Protein AF-A0A4Q4IW34-F1 (afdb_monomer)

Foldseek 3Di:
DKKFKDFPVDRPDGPDIDDDDPDVVVVVVVVVVCCVVPNPDQWMWMADPVGDFIKIWGADPVRDIDIGGDPPPPPD

Structure (mmCIF, N/CA/C/O backbone):
data_AF-A0A4Q4IW34-F1
#
_entry.id   AF-A0A4Q4IW34-F1
#
loop_
_atom_site.group_PDB
_atom_site.id
_atom_site.type_symbol
_atom_site.label_atom_id
_atom_site.label_alt_id
_atom_site.label_comp_id
_atom_site.label_asym_id
_atom_site.label_entity_id
_atom_site.label_seq_id
_atom_site.pdbx_PDB_ins_code
_atom_site.Cartn_x
_atom_site.Cartn_y
_atom_site.Cartn_z
_atom_site.occupancy
_atom_site.B_iso_or_equiv
_atom_site.auth_seq_id
_atom_site.auth_comp_id
_atom_site.auth_asym_id
_atom_site.auth_atom_id
_atom_site.pdbx_PDB_model_num
ATOM 1 N N . MET 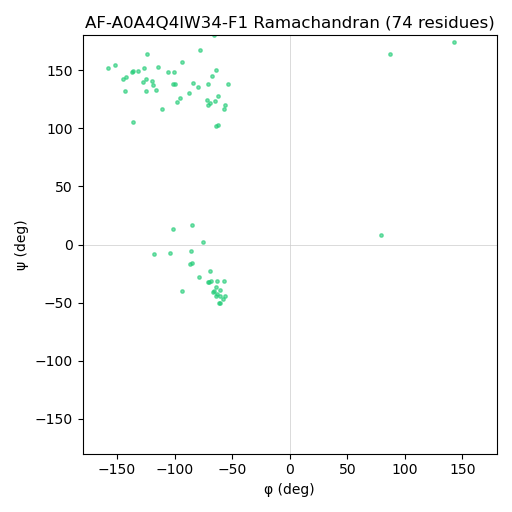A 1 1 ? -6.330 2.443 14.289 1.00 93.19 1 MET A N 1
ATOM 2 C CA . MET A 1 1 ? -6.801 2.271 12.894 1.00 93.19 1 MET A CA 1
ATOM 3 C C . MET A 1 1 ? -5.990 1.185 12.217 1.00 93.19 1 MET A C 1
ATOM 5 O O . MET A 1 1 ? -4.771 1.314 12.173 1.00 93.19 1 MET A O 1
ATOM 9 N N . ARG A 1 2 ? -6.639 0.148 11.693 1.00 95.88 2 ARG A N 1
ATOM 10 C CA . ARG A 1 2 ? -5.976 -0.920 10.937 1.00 95.88 2 ARG A CA 1
ATOM 11 C C . ARG A 1 2 ? -6.145 -0.710 9.443 1.00 95.88 2 ARG A C 1
ATOM 13 O O . ARG A 1 2 ? -7.149 -0.141 9.012 1.00 95.88 2 ARG A O 1
ATOM 20 N N . TYR A 1 3 ? -5.149 -1.142 8.687 1.00 96.00 3 TYR A N 1
ATOM 21 C CA . TYR A 1 3 ? -5.096 -1.006 7.244 1.00 96.00 3 TYR A CA 1
ATOM 22 C C . TYR A 1 3 ? -4.718 -2.330 6.599 1.00 96.00 3 TYR A C 1
ATOM 24 O O . TYR A 1 3 ? -3.942 -3.110 7.142 1.00 96.00 3 TYR A O 1
ATOM 32 N N . GLN A 1 4 ? -5.221 -2.536 5.395 1.00 97.06 4 GLN A N 1
ATOM 33 C CA . GLN A 1 4 ? -4.902 -3.676 4.553 1.00 97.06 4 GLN A CA 1
ATOM 34 C C . GLN A 1 4 ? -4.287 -3.173 3.250 1.00 97.06 4 GLN A C 1
ATOM 36 O O . GLN A 1 4 ? -4.727 -2.149 2.720 1.00 97.06 4 GLN A O 1
ATOM 41 N N . LE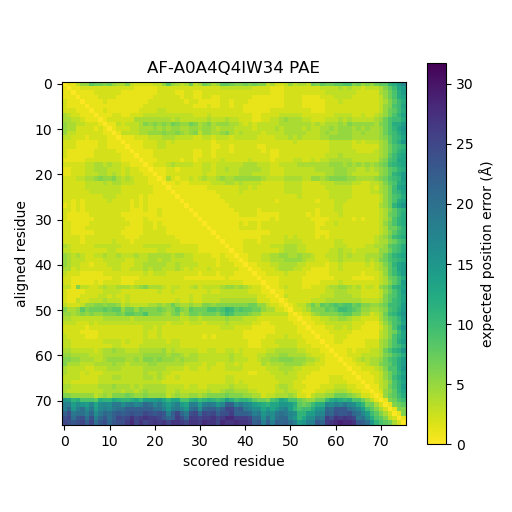U A 1 5 ? -3.275 -3.877 2.741 1.00 96.94 5 LEU A N 1
ATOM 42 C CA . LEU A 1 5 ? -2.715 -3.671 1.407 1.00 96.94 5 LEU A CA 1
ATOM 43 C C . LEU A 1 5 ? -3.268 -4.708 0.440 1.00 96.94 5 LEU A C 1
ATOM 45 O O . LEU A 1 5 ? -3.283 -5.892 0.748 1.00 96.94 5 LEU A O 1
ATOM 49 N N . PHE A 1 6 ? -3.594 -4.266 -0.764 1.00 97.06 6 PHE A N 1
ATOM 50 C CA . PHE A 1 6 ? -4.031 -5.078 -1.891 1.00 97.06 6 PHE A CA 1
ATOM 51 C C . PHE A 1 6 ? -3.159 -4.754 -3.091 1.00 97.06 6 PHE A C 1
ATOM 53 O O . PHE A 1 6 ? -2.695 -3.614 -3.229 1.00 97.06 6 PHE A O 1
ATOM 60 N N . ARG A 1 7 ? -2.974 -5.714 -3.997 1.00 96.50 7 ARG A N 1
ATOM 61 C CA . ARG A 1 7 ? -2.479 -5.360 -5.326 1.00 96.50 7 ARG A CA 1
ATOM 62 C C . ARG A 1 7 ? -3.558 -4.550 -6.048 1.00 96.50 7 ARG A C 1
ATOM 64 O O . ARG A 1 7 ? -4.749 -4.751 -5.835 1.00 96.50 7 ARG A O 1
ATOM 71 N N . ASP A 1 8 ? -3.153 -3.576 -6.858 1.00 94.56 8 ASP A N 1
ATOM 72 C CA . ASP A 1 8 ? -4.127 -2.738 -7.576 1.00 94.56 8 ASP A CA 1
ATOM 73 C C . ASP A 1 8 ? -4.860 -3.529 -8.677 1.00 94.56 8 ASP A C 1
ATOM 75 O O . ASP A 1 8 ? -6.044 -3.285 -8.920 1.00 94.56 8 ASP A O 1
ATOM 79 N N . ASP A 1 9 ? -4.173 -4.498 -9.294 1.00 94.25 9 ASP A N 1
ATOM 80 C CA . ASP A 1 9 ? -4.697 -5.385 -10.340 1.00 94.25 9 ASP A CA 1
ATOM 81 C C . ASP A 1 9 ? -5.571 -6.530 -9.799 1.00 94.25 9 ASP A C 1
ATOM 83 O O . ASP A 1 9 ? -6.490 -6.969 -10.491 1.00 94.25 9 ASP A O 1
ATOM 87 N N . ASP A 1 10 ? -5.332 -6.969 -8.560 1.00 92.25 10 ASP A N 1
ATOM 88 C CA . ASP A 1 10 ? -6.132 -7.968 -7.851 1.00 92.25 10 ASP A CA 1
ATOM 89 C C . ASP A 1 10 ? -6.392 -7.547 -6.397 1.00 92.25 10 ASP A C 1
ATOM 91 O O . ASP A 1 10 ? -5.529 -7.624 -5.519 1.00 92.25 10 ASP A O 1
ATOM 95 N N . GLN A 1 11 ? -7.627 -7.111 -6.153 1.00 91.50 11 GLN A N 1
ATOM 96 C CA . GLN A 1 11 ? -8.113 -6.644 -4.853 1.00 91.50 11 GLN A CA 1
ATOM 97 C C . GLN A 1 11 ? -8.951 -7.704 -4.126 1.00 91.50 11 GLN A C 1
ATOM 99 O O . GLN A 1 11 ? -9.653 -7.383 -3.170 1.00 91.50 11 GLN A O 1
ATOM 104 N N . SER A 1 12 ? -8.921 -8.960 -4.584 1.00 92.81 12 SER A N 1
ATOM 105 C CA . SER A 1 12 ? -9.723 -10.031 -3.984 1.00 92.81 12 SER A CA 1
ATOM 106 C C . SER A 1 12 ? -9.255 -10.406 -2.578 1.00 92.81 12 SER A C 1
ATOM 108 O O . SER A 1 12 ? -10.077 -10.796 -1.749 1.00 92.81 12 SER A O 1
ATOM 110 N N . GLN A 1 13 ? -7.953 -10.284 -2.299 1.00 95.25 13 GLN A N 1
ATOM 111 C CA . GLN A 1 13 ? -7.349 -10.625 -1.012 1.00 95.25 13 GLN A CA 1
ATOM 112 C C . GLN A 1 13 ? -6.239 -9.639 -0.633 1.00 95.25 13 GLN A C 1
ATOM 114 O O . GLN A 1 13 ? -5.500 -9.176 -1.509 1.00 95.25 13 GLN A O 1
ATOM 119 N N . PRO A 1 14 ? -6.090 -9.323 0.665 1.00 96.75 14 PRO A N 1
ATOM 120 C CA . PRO A 1 14 ? -4.994 -8.489 1.115 1.00 96.75 14 PRO A CA 1
ATOM 121 C C . PRO A 1 14 ? -3.666 -9.251 1.022 1.00 96.75 14 PRO A C 1
ATOM 123 O O . PRO A 1 14 ? -3.566 -10.416 1.399 1.00 96.75 14 PRO A O 1
ATOM 126 N N . VAL A 1 15 ? -2.620 -8.569 0.561 1.00 97.56 15 VAL A N 1
ATOM 127 C CA . VAL A 1 15 ? -1.235 -9.069 0.590 1.00 97.56 15 VAL A CA 1
ATOM 128 C C . VAL A 1 15 ? -0.535 -8.761 1.914 1.00 97.56 15 VAL A C 1
ATOM 130 O O . VAL A 1 15 ? 0.494 -9.359 2.224 1.00 97.56 15 VAL A O 1
ATOM 133 N N . ALA A 1 16 ? -1.079 -7.824 2.696 1.00 97.38 16 ALA A N 1
ATOM 134 C CA . ALA A 1 16 ? -0.614 -7.512 4.039 1.00 97.38 16 ALA A CA 1
ATOM 135 C C . ALA A 1 16 ? -1.705 -6.841 4.870 1.00 97.38 16 ALA A C 1
ATOM 137 O O . ALA A 1 16 ? -2.529 -6.093 4.344 1.00 97.38 16 ALA A O 1
ATOM 138 N N . GLU A 1 17 ? -1.630 -7.033 6.181 1.00 97.31 17 GLU A N 1
ATOM 139 C CA . GLU A 1 17 ? -2.480 -6.374 7.168 1.00 97.31 17 GLU A CA 1
ATOM 140 C C . GLU A 1 17 ? -1.592 -5.664 8.187 1.00 97.31 17 GLU A C 1
ATOM 142 O O . GLU A 1 17 ? -0.503 -6.141 8.523 1.00 97.31 17 GLU A O 1
ATOM 147 N N . SER A 1 18 ? -2.018 -4.489 8.633 1.00 96.19 18 SER A N 1
ATOM 148 C CA . SER A 1 18 ? -1.270 -3.698 9.596 1.00 96.19 18 SER A CA 1
ATOM 149 C C . SER A 1 18 ? -1.713 -3.960 11.026 1.00 96.19 18 SER A C 1
ATOM 151 O O . SER A 1 18 ? -2.873 -4.263 11.301 1.00 96.19 18 SER A O 1
ATOM 153 N N . ASP A 1 19 ? -0.815 -3.667 11.962 1.00 94.94 19 ASP A N 1
ATOM 154 C CA . ASP A 1 19 ? -1.204 -3.394 13.340 1.00 94.94 19 ASP A CA 1
ATOM 155 C C . ASP A 1 19 ? -2.042 -2.103 13.441 1.00 94.94 19 ASP A C 1
ATOM 157 O O . ASP A 1 19 ? -2.323 -1.397 12.465 1.00 94.94 19 ASP A O 1
ATOM 161 N N . GLU A 1 20 ? -2.446 -1.768 14.661 1.00 96.25 20 GLU A N 1
ATOM 162 C CA . GLU A 1 20 ? -3.158 -0.535 14.957 1.00 96.25 20 GLU A CA 1
ATOM 163 C C . GLU A 1 20 ? -2.247 0.701 14.851 1.00 96.25 20 GLU A C 1
ATOM 165 O O . GLU A 1 20 ? -1.293 0.869 15.610 1.00 96.25 20 GLU A O 1
ATOM 170 N N . PHE A 1 21 ? -2.604 1.632 13.964 1.00 94.94 21 PHE A N 1
ATOM 171 C CA . PHE A 1 21 ? -1.955 2.937 13.854 1.00 94.94 21 PHE A CA 1
ATOM 172 C C . PHE A 1 21 ? -2.792 4.084 14.421 1.00 94.94 21 PHE A C 1
ATOM 174 O O . PHE A 1 21 ? -4.023 4.102 14.331 1.00 94.94 21 PHE A O 1
ATOM 181 N N . GLN A 1 22 ? -2.084 5.086 14.947 1.00 93.75 22 GLN A N 1
ATOM 182 C CA . GLN A 1 22 ? -2.650 6.322 15.497 1.00 93.75 22 GLN A CA 1
ATOM 183 C C . GLN A 1 22 ? -2.908 7.400 14.430 1.00 93.75 22 GLN A C 1
ATOM 185 O O . GLN A 1 22 ? -3.634 8.354 14.690 1.00 93.75 22 GLN A O 1
ATOM 190 N N . SER A 1 23 ? -2.323 7.276 13.231 1.00 92.88 23 SER A N 1
ATOM 191 C CA . SER A 1 23 ? -2.484 8.248 12.141 1.00 92.88 23 SER A CA 1
ATOM 192 C C . SER A 1 23 ? -2.334 7.609 10.754 1.00 92.88 23 SER A C 1
ATOM 194 O O . SER A 1 23 ? -1.641 6.603 10.594 1.00 92.88 23 SER A O 1
ATOM 196 N N . GLU A 1 24 ? -2.950 8.220 9.735 1.00 91.62 24 GLU A N 1
ATOM 197 C CA . GLU A 1 24 ? -2.793 7.822 8.322 1.00 91.62 24 GLU A CA 1
ATOM 198 C C . GLU A 1 24 ? -1.344 7.988 7.838 1.00 91.62 24 GLU A C 1
ATOM 200 O O . GLU A 1 24 ? -0.846 7.192 7.043 1.00 91.62 24 GLU A O 1
ATOM 205 N N . PHE A 1 25 ? -0.620 8.973 8.381 1.00 92.88 25 PHE A N 1
ATOM 206 C CA . PHE A 1 25 ? 0.806 9.152 8.114 1.00 92.88 25 PHE A CA 1
ATOM 207 C C . PHE A 1 25 ? 1.611 7.903 8.504 1.00 92.88 25 PHE A C 1
ATOM 209 O O . PHE A 1 25 ? 2.393 7.403 7.698 1.00 92.88 25 PHE A O 1
ATOM 216 N N . LYS A 1 26 ? 1.376 7.344 9.701 1.00 95.62 26 LYS A N 1
ATOM 217 C CA . LYS A 1 26 ? 2.055 6.118 10.154 1.00 95.62 26 LYS A CA 1
ATOM 218 C C . LYS A 1 26 ? 1.670 4.896 9.324 1.00 95.62 26 LYS A C 1
ATOM 220 O O . LYS A 1 26 ? 2.547 4.115 8.963 1.00 95.62 26 LYS A O 1
ATOM 225 N N . ALA A 1 27 ? 0.397 4.780 8.953 1.00 94.56 27 ALA A N 1
ATOM 226 C CA . ALA A 1 27 ? -0.058 3.740 8.034 1.00 94.56 27 ALA A CA 1
ATOM 227 C C . ALA A 1 27 ? 0.631 3.843 6.663 1.00 94.56 27 ALA A C 1
ATOM 229 O O . ALA A 1 27 ? 1.058 2.845 6.091 1.00 94.56 27 ALA A O 1
ATOM 230 N N . THR A 1 28 ? 0.827 5.063 6.170 1.00 94.75 28 THR A N 1
ATOM 231 C CA . THR A 1 28 ? 1.526 5.323 4.911 1.00 94.75 28 THR A CA 1
ATOM 232 C C . THR A 1 28 ? 3.011 4.953 4.981 1.00 94.75 28 THR A C 1
ATOM 234 O O . THR A 1 28 ? 3.555 4.383 4.031 1.00 94.75 28 THR A O 1
ATOM 237 N N . GLU A 1 29 ? 3.688 5.258 6.093 1.00 95.56 29 GLU A N 1
ATOM 238 C CA . GLU A 1 29 ? 5.075 4.831 6.327 1.00 95.56 29 GLU A CA 1
ATOM 239 C C . GLU A 1 29 ? 5.195 3.303 6.336 1.00 95.56 29 GLU A C 1
ATOM 241 O O . GLU A 1 29 ? 6.090 2.757 5.686 1.00 95.56 29 GLU A O 1
ATOM 246 N N . TRP A 1 30 ? 4.266 2.618 7.007 1.00 96.38 30 TRP A N 1
ATOM 247 C CA . TRP A 1 30 ? 4.189 1.157 7.023 1.00 96.38 30 TRP A CA 1
ATOM 248 C C . TRP A 1 30 ? 3.982 0.575 5.622 1.00 96.38 30 TRP A C 1
ATOM 250 O O . TRP A 1 30 ? 4.772 -0.264 5.192 1.00 96.38 30 TRP A O 1
ATOM 260 N N . ALA A 1 31 ? 2.995 1.075 4.875 1.00 96.38 31 ALA A N 1
ATOM 261 C CA . ALA A 1 31 ? 2.707 0.627 3.515 1.00 96.38 31 ALA A CA 1
ATOM 262 C C . ALA A 1 31 ? 3.941 0.763 2.607 1.00 96.38 31 ALA A C 1
ATOM 264 O O . ALA A 1 31 ? 4.310 -0.170 1.892 1.00 96.38 31 ALA A O 1
ATOM 265 N N . ARG A 1 32 ? 4.644 1.904 2.692 1.00 95.69 32 ARG A N 1
ATOM 266 C CA . ARG A 1 32 ? 5.899 2.150 1.962 1.00 95.69 32 ARG A CA 1
ATOM 267 C C . ARG A 1 32 ? 7.016 1.197 2.365 1.00 95.69 32 ARG A C 1
ATOM 269 O O . ARG A 1 32 ? 7.777 0.773 1.499 1.00 95.69 32 ARG A O 1
ATOM 276 N N . ALA A 1 33 ? 7.172 0.919 3.657 1.00 95.88 33 ALA A N 1
ATOM 277 C CA . ALA A 1 33 ? 8.179 -0.021 4.135 1.00 95.88 33 ALA A CA 1
ATOM 278 C C . ALA A 1 33 ? 7.887 -1.431 3.610 1.00 95.88 33 ALA A C 1
ATOM 280 O O . ALA A 1 33 ? 8.782 -2.082 3.076 1.00 95.88 33 ALA A O 1
ATOM 281 N N . TRP A 1 34 ? 6.623 -1.853 3.662 1.00 97.00 34 TRP A N 1
ATOM 282 C CA . TRP A 1 34 ? 6.209 -3.170 3.202 1.00 97.00 34 TRP A CA 1
ATOM 283 C C . TRP A 1 34 ? 6.486 -3.378 1.709 1.00 97.00 34 TRP A C 1
ATOM 285 O O . TRP A 1 34 ? 7.159 -4.347 1.360 1.00 97.00 34 TRP A O 1
ATOM 295 N N . VAL A 1 35 ? 6.071 -2.455 0.827 1.00 96.25 35 VAL A N 1
ATOM 296 C CA . VAL A 1 35 ? 6.285 -2.610 -0.632 1.00 96.25 35 VAL A CA 1
ATOM 297 C C . VAL A 1 35 ? 7.749 -2.499 -1.049 1.00 96.25 35 VAL A C 1
ATOM 299 O O . VAL A 1 35 ? 8.134 -3.008 -2.097 1.00 96.25 35 VAL A O 1
ATOM 302 N N . LYS A 1 36 ? 8.596 -1.843 -0.248 1.00 94.31 36 LYS A N 1
ATOM 303 C CA . LYS A 1 36 ? 10.043 -1.815 -0.503 1.00 94.31 36 LYS A CA 1
ATOM 304 C C . LYS A 1 36 ? 10.700 -3.168 -0.246 1.00 94.31 36 LYS A C 1
ATOM 306 O O . LYS A 1 36 ? 11.680 -3.480 -0.912 1.00 94.31 36 LYS A O 1
ATOM 311 N N . THR A 1 37 ? 10.182 -3.930 0.713 1.00 95.19 37 THR A N 1
ATOM 312 C CA . THR A 1 37 ? 10.745 -5.223 1.112 1.00 95.19 37 THR A CA 1
ATOM 313 C C . THR A 1 37 ? 10.098 -6.391 0.373 1.00 95.19 37 THR A C 1
ATOM 315 O O . THR A 1 37 ? 10.804 -7.310 -0.026 1.00 95.19 37 THR A O 1
ATOM 318 N N . ASN A 1 38 ? 8.780 -6.351 0.174 1.00 96.25 38 ASN A N 1
ATOM 319 C CA . ASN A 1 38 ? 7.988 -7.488 -0.308 1.00 96.25 38 ASN A CA 1
ATOM 320 C C . ASN A 1 38 ? 7.309 -7.230 -1.660 1.00 96.25 38 ASN A C 1
ATOM 322 O O . ASN A 1 38 ? 6.702 -8.141 -2.213 1.00 96.25 38 ASN A O 1
ATOM 326 N N . GLY A 1 39 ? 7.358 -5.995 -2.168 1.00 91.94 39 GLY A N 1
ATOM 327 C CA . GLY A 1 39 ? 6.592 -5.605 -3.345 1.00 91.94 39 GLY A CA 1
ATOM 328 C C . GLY A 1 39 ? 7.037 -6.338 -4.612 1.00 91.94 39 GLY A C 1
ATOM 329 O O . GLY A 1 39 ? 8.192 -6.242 -5.025 1.00 91.94 39 GLY A O 1
ATOM 330 N N . ASP A 1 40 ? 6.088 -7.016 -5.245 1.00 94.50 40 ASP A N 1
ATOM 331 C CA . ASP A 1 40 ? 6.187 -7.704 -6.533 1.00 94.50 40 ASP A CA 1
ATOM 332 C C . ASP A 1 40 ? 5.503 -6.939 -7.685 1.00 94.50 40 ASP A C 1
ATOM 334 O O . ASP A 1 40 ? 5.651 -7.311 -8.847 1.00 94.50 40 ASP A O 1
ATOM 338 N N . HIS A 1 41 ? 4.795 -5.849 -7.379 1.00 95.69 41 HIS A N 1
ATOM 339 C CA . HIS A 1 41 ? 4.100 -4.981 -8.329 1.00 95.69 41 HIS A CA 1
ATOM 340 C C . HIS A 1 41 ? 4.561 -3.524 -8.182 1.00 95.69 41 HIS A C 1
ATOM 342 O O . HIS A 1 41 ? 5.162 -3.118 -7.188 1.00 95.69 41 HIS A O 1
ATOM 348 N N . ASP A 1 42 ? 4.266 -2.702 -9.183 1.00 96.00 42 ASP A N 1
ATOM 349 C CA . ASP A 1 42 ? 4.421 -1.246 -9.142 1.00 96.00 42 ASP A CA 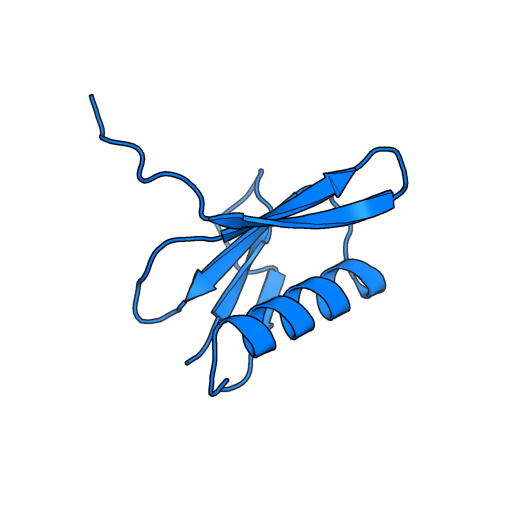1
ATOM 350 C C . ASP A 1 42 ? 3.219 -0.490 -8.537 1.00 96.00 42 ASP A C 1
ATOM 352 O O . ASP A 1 42 ? 3.313 0.725 -8.358 1.00 96.00 42 ASP A O 1
ATOM 356 N N . ARG A 1 43 ? 2.103 -1.161 -8.205 1.00 96.69 43 ARG A N 1
ATOM 357 C CA . ARG A 1 43 ? 0.881 -0.518 -7.696 1.00 96.69 43 ARG A CA 1
ATOM 358 C C . ARG A 1 43 ? 0.179 -1.352 -6.636 1.00 96.69 43 ARG A C 1
ATOM 360 O O . ARG A 1 43 ? -0.111 -2.528 -6.836 1.00 96.69 43 ARG A O 1
ATOM 367 N N . TYR A 1 44 ? -0.163 -0.687 -5.541 1.00 97.19 44 TYR A N 1
ATOM 368 C CA . TYR A 1 44 ? -0.929 -1.252 -4.441 1.00 97.19 44 TYR A CA 1
ATOM 369 C C . TYR A 1 44 ? -1.995 -0.267 -3.989 1.00 97.19 44 TYR A C 1
ATOM 371 O O . TYR A 1 44 ? -1.788 0.947 -4.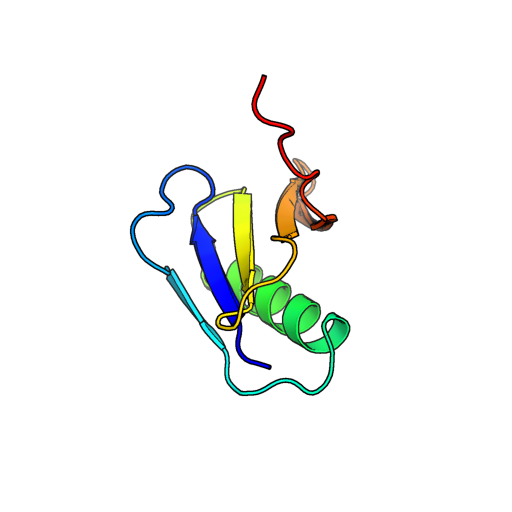027 1.00 97.19 44 TYR A O 1
ATOM 379 N N . ARG A 1 45 ? -3.114 -0.781 -3.494 1.00 95.69 45 ARG A N 1
ATOM 380 C CA . ARG A 1 45 ? -4.069 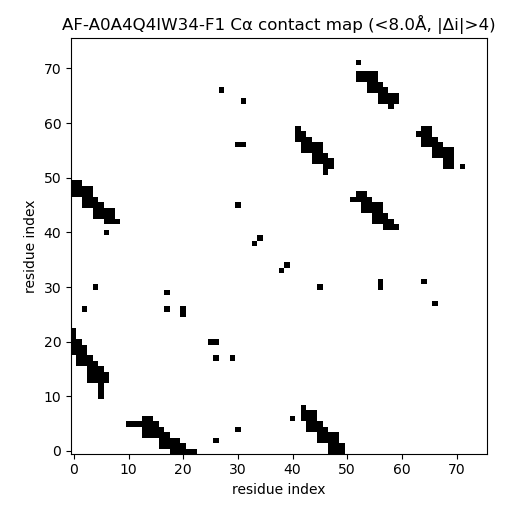0.008 -2.715 1.00 95.69 45 ARG A CA 1
ATOM 381 C C . ARG A 1 45 ? -3.863 -0.306 -1.253 1.00 95.69 45 ARG A C 1
ATOM 383 O O . ARG A 1 45 ? -3.713 -1.471 -0.905 1.00 95.69 45 ARG A O 1
ATOM 390 N N . PHE A 1 46 ? -3.892 0.706 -0.399 1.00 94.12 46 PHE A N 1
ATOM 391 C CA . PHE A 1 46 ? -4.098 0.472 1.019 1.00 94.12 46 PHE A CA 1
ATOM 392 C C . PHE A 1 46 ? -5.363 1.171 1.487 1.00 94.12 46 PHE A C 1
ATOM 394 O O . PHE A 1 46 ? -5.660 2.301 1.094 1.00 94.12 46 PHE A O 1
ATOM 401 N N . GLN A 1 47 ? -6.129 0.460 2.298 1.00 94.81 47 GLN A N 1
ATOM 402 C CA . GLN A 1 47 ? -7.440 0.884 2.761 1.00 94.81 47 GLN A CA 1
ATOM 403 C C . GLN A 1 47 ? -7.580 0.578 4.240 1.00 94.81 47 GLN A C 1
ATOM 405 O O . GLN A 1 47 ? -6.988 -0.372 4.749 1.00 94.81 47 GLN A O 1
ATOM 410 N N . LYS A 1 48 ? -8.346 1.416 4.925 1.00 94.94 48 LYS A N 1
ATOM 411 C CA . LYS A 1 48 ? -8.643 1.266 6.343 1.00 94.94 48 LYS A CA 1
ATOM 412 C C . LYS A 1 48 ? -9.747 0.214 6.518 1.00 94.94 48 LYS A C 1
ATOM 414 O O . LYS A 1 48 ? -10.720 0.242 5.769 1.00 94.94 48 LYS A O 1
ATOM 419 N N . GLU A 1 49 ? -9.604 -0.700 7.478 1.00 93.31 49 GLU A N 1
ATOM 420 C CA . GLU A 1 49 ? -10.551 -1.821 7.664 1.00 93.31 49 GLU A CA 1
ATOM 421 C C . GLU A 1 49 ? -11.967 -1.368 8.040 1.00 93.31 49 GLU A C 1
ATOM 423 O O . GLU A 1 49 ? -12.952 -1.946 7.594 1.00 93.31 49 GLU A O 1
ATOM 428 N N . ASP A 1 50 ? -12.083 -0.312 8.844 1.00 89.06 50 ASP A N 1
ATOM 429 C CA . ASP A 1 50 ? -13.358 0.251 9.306 1.00 89.06 50 ASP A CA 1
ATOM 430 C C . ASP A 1 50 ? -13.973 1.244 8.295 1.00 89.06 50 ASP A C 1
ATOM 432 O O . ASP A 1 50 ? -14.871 2.019 8.633 1.00 89.06 50 ASP A O 1
ATOM 436 N N . GLY A 1 51 ? -13.496 1.212 7.047 1.00 82.94 51 GLY A N 1
ATOM 437 C CA . GLY A 1 51 ? -13.915 2.103 5.976 1.00 82.94 51 GLY A CA 1
ATOM 438 C C . GLY A 1 51 ? -13.135 3.418 5.931 1.00 82.94 51 GLY A C 1
ATOM 439 O O . GLY A 1 51 ? -12.431 3.822 6.855 1.00 82.94 51 GLY A O 1
ATOM 440 N N . GLY A 1 52 ? -13.235 4.104 4.799 1.00 85.25 52 GLY A N 1
ATOM 441 C CA . GLY A 1 52 ? -12.497 5.332 4.523 1.00 85.25 52 GLY A CA 1
ATOM 442 C C . GLY A 1 52 ? -12.057 5.393 3.069 1.00 85.25 52 GLY A C 1
ATOM 443 O O . GLY A 1 52 ? -12.240 4.445 2.307 1.00 85.25 52 GLY A O 1
ATOM 444 N N . ARG A 1 53 ? -11.472 6.527 2.682 1.00 88.75 53 ARG A N 1
ATOM 445 C CA . ARG A 1 53 ? -10.981 6.727 1.320 1.00 88.75 53 ARG A CA 1
ATOM 446 C C . ARG A 1 53 ? -9.758 5.831 1.071 1.00 88.75 53 ARG A C 1
ATOM 448 O O . ARG A 1 53 ? -8.766 5.981 1.785 1.00 88.75 53 ARG A O 1
ATOM 455 N N . PRO A 1 54 ? -9.780 4.942 0.063 1.00 92.75 54 PRO A N 1
ATOM 456 C CA . PRO A 1 54 ? -8.606 4.164 -0.297 1.00 92.75 54 PRO A CA 1
ATOM 457 C C . PRO A 1 54 ? -7.472 5.060 -0.797 1.00 92.75 54 PRO A C 1
ATOM 459 O O . PRO A 1 54 ? -7.690 6.106 -1.416 1.00 92.75 54 PRO A O 1
ATOM 462 N N . MET A 1 55 ? -6.245 4.616 -0.571 1.00 94.44 55 MET A N 1
ATOM 463 C CA . MET A 1 55 ? -5.033 5.304 -0.992 1.00 94.44 55 MET A CA 1
ATOM 464 C C . MET A 1 55 ? -4.287 4.433 -2.002 1.00 94.44 55 MET A C 1
ATOM 466 O O . MET A 1 55 ? -4.082 3.241 -1.780 1.00 94.44 55 MET A O 1
ATOM 470 N N . LEU A 1 56 ? -3.864 5.030 -3.114 1.00 95.94 56 LEU A N 1
ATOM 471 C CA . LEU A 1 56 ? -3.001 4.393 -4.103 1.00 95.94 56 LEU A CA 1
ATOM 472 C C . LEU A 1 56 ? -1.542 4.608 -3.718 1.00 95.94 56 LEU A C 1
ATOM 474 O O . LEU A 1 56 ? -1.103 5.736 -3.489 1.00 95.94 56 LEU A O 1
ATOM 478 N N . LEU A 1 57 ? -0.789 3.520 -3.715 1.00 96.62 57 LEU A N 1
ATOM 479 C CA . LEU A 1 57 ? 0.652 3.482 -3.569 1.00 96.62 57 LEU A CA 1
ATOM 480 C C . LEU A 1 57 ? 1.252 3.047 -4.910 1.00 96.62 57 LEU A C 1
ATOM 482 O O . LEU A 1 57 ? 0.982 1.944 -5.377 1.00 96.62 57 LEU A O 1
ATOM 486 N N . LEU A 1 58 ? 2.043 3.914 -5.541 1.00 95.94 58 LEU A N 1
ATOM 487 C CA . LEU A 1 58 ? 2.570 3.699 -6.893 1.00 95.94 58 LEU A CA 1
ATOM 488 C C . LEU A 1 58 ? 4.088 3.874 -6.950 1.00 95.94 58 LEU A C 1
ATOM 490 O O . LEU A 1 58 ? 4.640 4.797 -6.341 1.00 95.94 58 LEU A O 1
ATOM 494 N N . LYS A 1 59 ? 4.756 3.005 -7.705 1.00 96.31 59 LYS A N 1
ATOM 495 C CA . LYS A 1 59 ? 6.188 3.060 -7.992 1.00 96.31 59 LYS A CA 1
ATOM 496 C C . LYS A 1 59 ? 6.407 3.764 -9.323 1.00 96.31 59 LYS A C 1
ATOM 498 O O . LYS A 1 59 ? 5.841 3.383 -10.342 1.00 96.31 59 LYS A O 1
ATOM 503 N N . THR A 1 60 ? 7.242 4.793 -9.332 1.00 93.81 60 THR A N 1
ATOM 504 C CA . THR A 1 60 ? 7.650 5.454 -10.575 1.00 93.81 60 THR A CA 1
ATOM 505 C C . THR A 1 60 ? 8.706 4.633 -11.310 1.00 93.81 60 THR A C 1
ATOM 507 O O . THR A 1 60 ? 9.348 3.755 -10.734 1.00 93.81 60 THR A O 1
ATOM 510 N N . VAL A 1 61 ? 8.969 4.984 -12.573 1.00 94.06 61 VAL A N 1
ATOM 511 C CA . VAL A 1 61 ? 10.075 4.409 -13.362 1.00 94.06 61 VAL A CA 1
ATOM 512 C C . VAL A 1 61 ? 11.433 4.610 -12.672 1.00 94.06 61 VAL A C 1
ATOM 514 O O . VAL A 1 61 ? 12.299 3.747 -12.748 1.00 94.06 61 VAL A O 1
ATOM 517 N N . ALA A 1 62 ? 11.602 5.707 -11.925 1.00 94.06 62 ALA A N 1
ATOM 518 C CA . ALA A 1 62 ? 12.795 5.970 -11.115 1.00 94.06 62 ALA A CA 1
ATOM 519 C C . ALA A 1 62 ? 12.860 5.134 -9.816 1.00 94.06 62 ALA A C 1
ATOM 521 O O . ALA A 1 62 ? 13.766 5.312 -9.006 1.00 94.06 62 ALA A O 1
ATOM 522 N N . GLY A 1 63 ? 11.885 4.251 -9.578 1.00 91.25 63 GLY A N 1
ATOM 523 C CA . GLY A 1 63 ? 11.811 3.385 -8.404 1.00 91.25 63 GLY A CA 1
ATOM 524 C C . GLY A 1 63 ? 11.298 4.066 -7.132 1.00 91.25 63 GLY A C 1
ATOM 525 O O . GLY A 1 63 ? 11.342 3.457 -6.063 1.00 91.25 63 GLY A O 1
ATOM 526 N N . GLN A 1 64 ? 10.811 5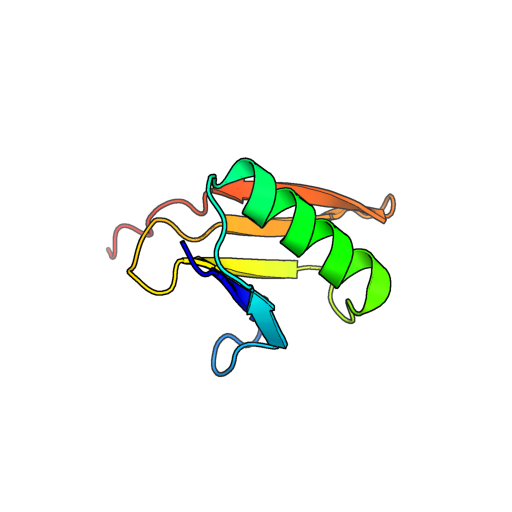.307 -7.218 1.00 92.44 64 GLN A N 1
ATOM 527 C CA . GLN A 1 64 ? 10.293 6.048 -6.067 1.00 92.44 64 GLN A CA 1
ATOM 528 C C . GLN A 1 64 ? 8.832 5.695 -5.794 1.00 92.44 64 GLN A C 1
ATOM 530 O O . GLN A 1 64 ? 8.030 5.599 -6.719 1.00 92.44 64 GLN A O 1
ATOM 535 N N . TRP A 1 65 ? 8.484 5.554 -4.5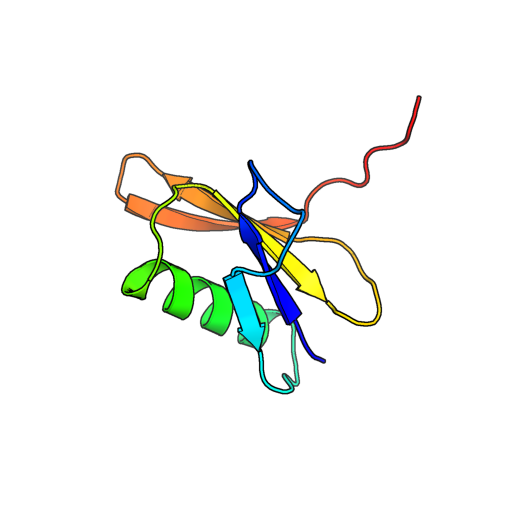16 1.00 94.00 65 TRP A N 1
ATOM 536 C CA . TRP A 1 65 ? 7.125 5.247 -4.078 1.00 94.00 65 TRP A CA 1
ATOM 537 C C . TRP A 1 65 ? 6.373 6.508 -3.658 1.00 94.00 65 TRP A C 1
ATOM 539 O O . TRP A 1 65 ? 6.794 7.210 -2.734 1.00 94.00 65 TRP A O 1
ATOM 549 N N . TYR A 1 66 ? 5.232 6.750 -4.297 1.00 93.25 66 TYR A N 1
ATOM 550 C CA . TYR A 1 66 ? 4.311 7.838 -3.983 1.00 93.25 66 TYR A CA 1
ATOM 551 C C . TYR A 1 66 ? 2.992 7.298 -3.475 1.00 93.25 66 TYR A C 1
ATOM 553 O O . TYR A 1 66 ? 2.591 6.189 -3.808 1.00 93.25 66 TYR A O 1
ATOM 561 N N . VAL A 1 67 ? 2.330 8.112 -2.660 1.00 93.50 67 VAL A N 1
ATOM 562 C CA . VAL A 1 67 ? 1.042 7.792 -2.058 1.00 93.50 67 VAL A CA 1
ATOM 563 C C . VAL A 1 67 ? 0.084 8.903 -2.422 1.00 93.50 67 VAL A C 1
ATOM 565 O O . VAL A 1 67 ? 0.437 10.072 -2.254 1.00 93.50 67 VAL A O 1
ATOM 568 N N . MET A 1 68 ? -1.104 8.550 -2.890 1.00 93.00 68 MET A N 1
ATOM 569 C CA . MET A 1 68 ? -2.137 9.523 -3.199 1.00 93.00 68 MET A CA 1
ATOM 570 C C . MET A 1 68 ? -3.533 8.987 -2.877 1.00 93.00 68 MET A C 1
ATOM 572 O O . MET A 1 68 ? -3.805 7.815 -3.130 1.00 93.00 68 MET A O 1
ATOM 576 N N . PRO A 1 69 ? -4.443 9.832 -2.374 1.00 91.62 69 PRO A N 1
ATOM 577 C CA . PRO A 1 69 ? -5.833 9.441 -2.182 1.00 91.62 69 PRO A CA 1
ATOM 578 C C . PRO A 1 69 ? -6.500 9.082 -3.517 1.00 91.62 69 PRO A C 1
ATOM 580 O O . PRO A 1 69 ? -6.485 9.888 -4.452 1.00 91.62 69 PRO A O 1
ATOM 583 N N . LEU A 1 70 ? -7.134 7.911 -3.620 1.00 88.75 70 LEU A N 1
ATOM 584 C CA . LEU A 1 70 ? -7.914 7.544 -4.808 1.00 88.75 70 LEU A CA 1
ATOM 585 C C . LEU A 1 70 ? -9.189 8.373 -4.837 1.00 88.75 70 LEU A C 1
ATOM 587 O O . LEU A 1 70 ? -9.902 8.427 -3.842 1.00 88.75 70 LEU A O 1
ATOM 591 N N . ALA A 1 71 ? -9.450 9.100 -5.924 1.00 77.69 71 ALA A N 1
ATOM 592 C CA . ALA A 1 71 ? -10.714 9.821 -6.070 1.00 77.69 71 ALA A CA 1
ATOM 593 C C . ALA A 1 71 ? -11.884 8.849 -5.872 1.00 77.69 71 ALA A C 1
ATOM 595 O O . ALA A 1 71 ?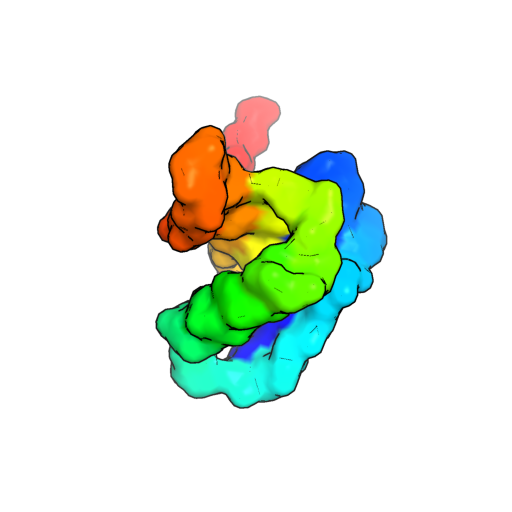 -11.828 7.723 -6.368 1.00 77.69 71 ALA A O 1
ATOM 596 N N . GLU A 1 72 ? -12.918 9.275 -5.145 1.00 64.25 72 GLU A N 1
ATOM 597 C CA . GLU A 1 72 ? -14.175 8.535 -5.137 1.00 64.25 72 GLU A CA 1
ATOM 598 C C . GLU A 1 72 ? -14.642 8.443 -6.590 1.00 64.25 72 GLU A C 1
ATOM 600 O O . GLU A 1 72 ? -14.859 9.462 -7.251 1.00 64.25 72 GLU A O 1
ATOM 605 N N . GLN A 1 73 ? -14.725 7.223 -7.123 1.00 54.81 73 GLN A N 1
ATOM 606 C CA . GLN A 1 73 ? -15.441 6.999 -8.366 1.00 54.81 73 GLN A CA 1
ATOM 607 C C . GLN A 1 73 ? -16.898 7.346 -8.077 1.00 54.81 73 GLN A C 1
ATOM 609 O O . GLN A 1 73 ? -17.617 6.570 -7.452 1.00 54.81 73 GLN A O 1
ATOM 614 N N . VAL A 1 74 ? -17.326 8.532 -8.506 1.00 44.66 74 VAL A N 1
ATOM 615 C CA . VAL A 1 74 ? -18.748 8.814 -8.668 1.00 44.66 74 VAL A CA 1
ATOM 616 C C . VAL A 1 74 ? -19.218 7.835 -9.736 1.00 44.66 74 VAL A C 1
ATOM 618 O O . VAL A 1 74 ? -18.861 7.979 -10.905 1.00 44.66 74 VAL A O 1
ATOM 621 N N . ALA A 1 75 ? -19.903 6.772 -9.316 1.00 42.12 75 ALA A N 1
ATOM 622 C CA . ALA A 1 75 ? -20.543 5.845 -10.235 1.00 42.12 75 ALA A CA 1
ATOM 623 C C . ALA A 1 75 ? -21.490 6.659 -11.130 1.00 42.12 75 ALA A C 1
ATOM 625 O O . ALA A 1 75 ? -22.354 7.372 -10.616 1.00 42.12 75 ALA A O 1
ATOM 626 N N . ALA A 1 76 ? -21.243 6.620 -12.440 1.00 39.69 76 ALA A N 1
ATOM 627 C CA . ALA A 1 76 ? -22.101 7.223 -13.455 1.00 39.69 76 ALA A CA 1
ATOM 628 C C . ALA A 1 76 ? -23.336 6.353 -13.706 1.00 39.69 76 ALA A C 1
ATOM 630 O O . ALA A 1 76 ? -23.194 5.109 -13.633 1.00 39.69 76 ALA A O 1
#

Secondary structure (DSSP, 8-state):
--EEEEESS--SS-SEE----SSHHHHHHHHHHHHHHH--SSEEEEEETT----EEEEE-TTS-EEEEEPPP----

Sequence (76 aa):
MRYQLFRDDDQSQPVAESDEFQSEFKATEWARAWVKTNGDHDRYRFQKEDGGRPMLLLKTVAGQWYVMPLAEQVAA

Solvent-accessible surface area (backbone atoms only — not comparable to full-atom values): 4536 Å² total; per-residue (Å²): 85,41,38,34,31,21,42,62,94,50,70,88,54,69,80,42,74,52,69,78,33,95,44,71,68,57,48,51,53,50,54,54,52,47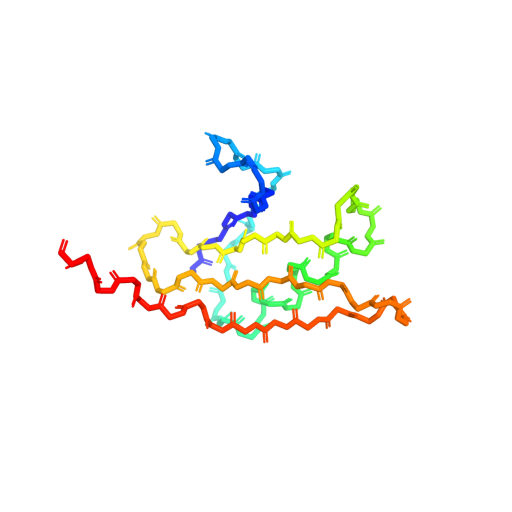,47,73,75,70,52,88,66,56,46,30,33,39,33,40,74,92,58,71,78,39,28,38,38,38,46,46,96,88,68,47,79,46,77,42,76,50,75,81,77,76,81,128

pLDDT: mean 91.12, std 11.84, range [39.69, 97.56]

Nearest PDB structures (foldseek):
  5nko-assembly1_B  TM=4.406E-01  e=2.176E-01  Staphylococcus aureus subsp. aureus NCTC 8325
  6fhm-assembly1_B  TM=4.744E-01  e=3.757E+00  Escherichia coli K-12
  8co5-assembly1_A-2  TM=4.198E-01  e=7.658E+00  Agrobacterium fabrum str. C58
  8gnn-assembly1_A  TM=3.015E-01  e=3.757E+00  Homo sapiens
  2izo-assembly1_B  TM=2.326E-01  e=5.364E+00  Saccharolobus solfataricus

Organism: NCBI:txid332055

Radius of gyration: 11.96 Å; Cα contacts (8 Å, |Δi|>4): 122; chains: 1; bounding box: 35×20×29 Å

Mean predicted aligned error: 4.1 Å